Protein AF-A0A1L6I5X5-F1 (afdb_monomer)

Solvent-accessible surface area (backbone atoms only — not comparable to full-atom values): 6173 Å² total; per-residue (Å²): 97,55,31,37,35,34,44,61,63,16,30,31,28,42,51,87,72,46,77,73,39,69,82,27,40,14,15,28,82,88,13,42,28,25,73,92,31,28,65,43,80,64,27,5,15,56,47,55,34,42,26,39,54,45,75,62,36,78,37,98,87,47,37,66,53,25,22,48,46,45,70,38,94,91,36,64,47,71,91,56,76,92,33,33,41,24,44,71,49,99,81,76,62,66,26,46,18,24,42,30,39,60,70,68,56,44,48,52,53,61,71,44,87,70,41,44,33,38,36,82

Structure (mmCIF, N/CA/C/O backbone):
data_AF-A0A1L6I5X5-F1
#
_entry.id   AF-A0A1L6I5X5-F1
#
loop_
_atom_site.group_PDB
_atom_site.id
_atom_site.type_symbol
_atom_site.label_atom_id
_atom_site.label_alt_id
_atom_site.label_comp_id
_atom_site.label_asym_id
_atom_site.label_entity_id
_atom_site.label_seq_id
_atom_site.pdbx_PDB_ins_code
_atom_site.Cartn_x
_atom_site.Cartn_y
_atom_site.Cartn_z
_atom_site.occupancy
_atom_site.B_iso_or_equiv
_atom_site.auth_seq_id
_atom_site.auth_comp_id
_atom_site.auth_asym_id
_atom_site.auth_atom_id
_atom_site.pdbx_PDB_model_num
ATOM 1 N N . MET A 1 1 ? -13.718 4.509 9.070 1.00 86.44 1 MET A N 1
ATOM 2 C CA . MET A 1 1 ? -13.031 3.199 9.139 1.00 86.44 1 MET A CA 1
ATOM 3 C C . MET A 1 1 ? -11.664 3.383 8.507 1.00 86.44 1 MET A C 1
ATOM 5 O O . MET A 1 1 ? -11.585 4.248 7.650 1.00 86.44 1 MET A O 1
ATOM 9 N N . PRO A 1 2 ? -10.622 2.630 8.886 1.00 97.06 2 PRO A N 1
ATOM 10 C CA . PRO A 1 2 ? -9.321 2.750 8.233 1.00 97.06 2 PRO A CA 1
ATOM 11 C C . PRO A 1 2 ? -9.394 2.308 6.764 1.00 97.06 2 PRO A C 1
ATOM 13 O O . PRO A 1 2 ? -10.339 1.631 6.343 1.00 97.06 2 PRO A O 1
ATOM 16 N N . TRP A 1 3 ? -8.365 2.634 5.984 1.00 98.69 3 TRP A N 1
ATOM 17 C CA . TRP A 1 3 ? -8.137 1.975 4.698 1.00 98.69 3 TRP A CA 1
ATOM 18 C C . TRP A 1 3 ? -7.981 0.471 4.919 1.00 98.69 3 TRP A C 1
ATOM 20 O O . TRP A 1 3 ? -7.352 0.055 5.889 1.00 98.69 3 TRP A O 1
ATOM 30 N N . THR A 1 4 ? -8.522 -0.357 4.029 1.00 98.75 4 THR A N 1
ATOM 31 C CA . THR A 1 4 ? -8.389 -1.819 4.137 1.00 98.75 4 THR A CA 1
ATOM 32 C C . THR A 1 4 ? -7.806 -2.390 2.857 1.00 98.75 4 THR A C 1
ATOM 34 O O . THR A 1 4 ? -8.361 -2.171 1.782 1.00 98.75 4 THR A O 1
ATOM 37 N N . TYR A 1 5 ? -6.699 -3.118 2.970 1.00 98.81 5 TYR A N 1
ATOM 38 C CA . TYR A 1 5 ? -6.047 -3.809 1.865 1.00 98.81 5 TYR A CA 1
ATOM 39 C C . TYR A 1 5 ? -6.138 -5.323 2.064 1.00 98.81 5 TYR A C 1
ATOM 41 O O . TYR A 1 5 ? -5.595 -5.857 3.026 1.00 98.81 5 TYR A O 1
ATOM 49 N N . GLU A 1 6 ? -6.812 -6.008 1.143 1.00 98.62 6 GLU A N 1
ATOM 50 C CA . GLU A 1 6 ? -6.861 -7.471 1.092 1.00 98.62 6 GLU A CA 1
ATOM 51 C C . GLU A 1 6 ? -5.658 -7.963 0.287 1.00 98.62 6 GLU A C 1
ATOM 53 O O . GLU A 1 6 ? -5.649 -7.907 -0.947 1.00 98.62 6 GLU A O 1
ATOM 58 N N . GLN A 1 7 ? -4.624 -8.456 0.967 1.00 97.56 7 GLN A N 1
ATOM 59 C CA . GLN A 1 7 ? -3.360 -8.807 0.318 1.00 97.56 7 GLN A CA 1
ATOM 60 C C . GLN A 1 7 ? -3.509 -9.965 -0.672 1.00 97.56 7 GLN A C 1
ATOM 62 O O . GLN A 1 7 ? -2.728 -10.074 -1.612 1.00 97.56 7 GLN A O 1
ATOM 67 N N . ARG A 1 8 ? -4.509 -10.833 -0.478 1.00 98.31 8 ARG A N 1
ATOM 68 C CA . ARG A 1 8 ? -4.755 -11.992 -1.343 1.00 98.31 8 ARG A CA 1
ATOM 69 C C . ARG A 1 8 ? -5.324 -11.605 -2.706 1.00 98.31 8 ARG A C 1
ATOM 71 O O . ARG A 1 8 ? -5.100 -12.310 -3.685 1.00 98.31 8 ARG A O 1
ATOM 78 N N . THR A 1 9 ? -6.076 -10.511 -2.778 1.00 98.12 9 THR A N 1
ATOM 79 C CA . THR A 1 9 ? -6.722 -10.061 -4.020 1.00 98.12 9 THR A CA 1
ATOM 80 C C . THR A 1 9 ? -6.109 -8.782 -4.567 1.00 98.12 9 THR A C 1
ATOM 82 O O . THR A 1 9 ? -6.286 -8.488 -5.744 1.00 98.12 9 THR A O 1
ATOM 85 N N . GLY A 1 10 ? -5.391 -8.021 -3.738 1.00 98.12 10 GLY A N 1
ATOM 86 C CA . GLY A 1 10 ? -4.927 -6.686 -4.088 1.00 98.12 10 GLY A CA 1
ATOM 87 C C . GLY A 1 10 ? -6.020 -5.621 -4.036 1.00 98.12 10 GLY A C 1
ATOM 88 O O . GLY A 1 10 ? -5.836 -4.524 -4.568 1.00 98.12 10 GLY A O 1
ATOM 89 N N . THR A 1 11 ? -7.160 -5.939 -3.421 1.00 98.81 11 THR A N 1
ATOM 90 C CA . THR A 1 11 ? -8.287 -5.018 -3.293 1.00 98.81 11 THR A CA 1
ATOM 91 C C . THR A 1 11 ? -7.993 -3.976 -2.224 1.00 98.81 11 THR A C 1
ATOM 93 O O . THR A 1 11 ? -7.609 -4.326 -1.110 1.00 98.81 11 THR A O 1
ATOM 96 N N . LEU A 1 12 ? -8.214 -2.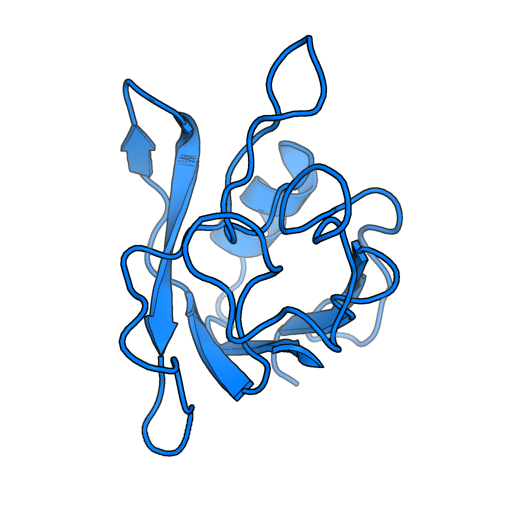702 -2.549 1.00 98.81 12 LEU A N 1
ATOM 97 C CA . LEU A 1 12 ? -8.192 -1.610 -1.582 1.00 98.81 12 LEU A CA 1
ATOM 98 C C . LEU A 1 12 ? -9.597 -1.034 -1.418 1.00 98.81 12 LEU A C 1
ATOM 100 O O . LEU A 1 12 ? -10.219 -0.598 -2.391 1.00 98.81 12 LEU A O 1
ATOM 104 N N . THR A 1 13 ? -10.047 -0.972 -0.171 1.00 98.75 13 THR A N 1
ATOM 105 C CA . THR A 1 13 ? -11.292 -0.330 0.244 1.00 98.75 13 THR A CA 1
ATOM 106 C C . THR A 1 13 ? -10.972 0.946 1.012 1.00 98.75 13 THR A C 1
ATOM 108 O O . THR A 1 13 ? -10.102 0.958 1.887 1.00 98.75 13 THR A O 1
ATOM 111 N N . ASN A 1 14 ? -11.658 2.031 0.666 1.00 98.38 14 ASN A N 1
ATOM 112 C CA . ASN A 1 14 ? -11.478 3.327 1.306 1.00 98.38 14 ASN A CA 1
ATOM 113 C C . ASN A 1 14 ? -12.218 3.410 2.665 1.00 98.38 14 ASN A C 1
ATOM 115 O O . ASN A 1 14 ? -13.059 2.560 2.970 1.00 98.38 14 ASN A O 1
ATOM 119 N N . PRO A 1 15 ? -11.965 4.461 3.466 1.00 98.25 15 PRO A N 1
ATOM 120 C CA . PRO A 1 15 ? -12.636 4.695 4.749 1.00 98.25 15 PRO A CA 1
ATOM 121 C C . PRO A 1 15 ? -14.170 4.759 4.726 1.00 98.25 15 PRO A C 1
ATOM 123 O O . PRO A 1 15 ? -14.805 4.579 5.770 1.00 98.25 15 PRO A O 1
ATOM 126 N N . GLU A 1 16 ? -14.758 5.018 3.556 1.00 97.38 16 GLU A N 1
ATOM 127 C CA . GLU A 1 16 ? -16.204 5.077 3.311 1.00 97.38 16 GLU A CA 1
ATOM 128 C C . GLU A 1 16 ? -16.797 3.706 2.933 1.00 97.38 16 GLU A C 1
ATOM 130 O O . GLU A 1 16 ? -17.999 3.597 2.702 1.00 97.38 16 GLU A O 1
ATOM 135 N N . GLY A 1 17 ? -15.972 2.657 2.844 1.00 97.25 17 GLY A N 1
ATOM 136 C CA . GLY A 1 17 ? -16.394 1.303 2.485 1.00 97.25 17 GLY A CA 1
ATOM 137 C C . GLY A 1 17 ? -16.480 1.034 0.979 1.00 97.25 17 GLY A C 1
ATOM 138 O O . GLY A 1 17 ? -17.011 0.001 0.575 1.00 97.25 17 GLY A O 1
ATOM 139 N N . ARG A 1 18 ? -15.965 1.928 0.126 1.00 98.12 18 ARG A N 1
ATOM 140 C CA . ARG A 1 18 ? -15.939 1.738 -1.332 1.00 98.12 18 ARG A CA 1
ATOM 141 C C . ARG A 1 18 ? -14.652 1.054 -1.772 1.00 98.12 18 ARG A C 1
ATOM 143 O O . ARG A 1 18 ? -13.563 1.472 -1.386 1.00 98.12 18 ARG A O 1
ATOM 150 N N . VAL A 1 19 ? -14.772 0.054 -2.641 1.00 98.50 19 VAL A N 1
ATOM 151 C CA . VAL A 1 19 ? -13.623 -0.527 -3.348 1.00 98.50 19 VAL A CA 1
ATOM 152 C C . VAL A 1 19 ? -13.096 0.498 -4.350 1.00 98.50 19 VAL A C 1
ATOM 154 O O . VAL A 1 19 ? -13.816 0.893 -5.265 1.00 98.50 19 VAL A O 1
ATOM 157 N N . VAL A 1 20 ? -11.848 0.931 -4.173 1.00 98.38 20 VAL A N 1
ATOM 158 C CA . VAL A 1 20 ? -11.185 1.922 -5.043 1.00 98.38 20 VAL A CA 1
ATOM 159 C C . VAL A 1 20 ? -10.054 1.327 -5.880 1.00 98.38 20 VAL A C 1
ATOM 161 O O . VAL A 1 20 ? -9.609 1.947 -6.839 1.00 98.38 20 VAL A O 1
ATOM 164 N N . ALA A 1 21 ? -9.600 0.119 -5.545 1.00 98.06 21 ALA A N 1
ATOM 165 C CA . ALA A 1 21 ? -8.677 -0.654 -6.365 1.00 98.06 21 ALA A CA 1
ATOM 166 C C . ALA A 1 21 ? -9.014 -2.141 -6.274 1.00 98.06 21 ALA A C 1
ATOM 168 O O . ALA A 1 21 ? -9.380 -2.635 -5.208 1.00 98.06 21 ALA A O 1
ATOM 169 N N . SER A 1 22 ? -8.848 -2.855 -7.382 1.00 97.31 22 SER A N 1
ATOM 170 C CA . SER A 1 22 ? -8.963 -4.321 -7.467 1.00 97.31 22 SER A CA 1
ATOM 171 C C . SER A 1 22 ? -7.816 -4.950 -8.264 1.00 97.31 22 SER A C 1
ATOM 173 O O . SER A 1 22 ? -7.851 -6.133 -8.577 1.00 97.31 22 SER A O 1
ATOM 175 N N . ASP A 1 23 ? -6.830 -4.135 -8.629 1.00 96.38 23 ASP A N 1
ATOM 176 C CA . ASP A 1 23 ? -5.688 -4.431 -9.493 1.00 96.38 23 ASP A CA 1
ATOM 177 C C . ASP A 1 23 ? -4.343 -4.242 -8.767 1.00 96.38 23 ASP A C 1
ATOM 179 O O . ASP A 1 23 ? -3.279 -4.413 -9.364 1.00 96.38 23 ASP A O 1
ATOM 183 N N . GLY A 1 24 ? -4.373 -3.894 -7.476 1.00 98.12 24 GLY A N 1
ATOM 184 C CA . GLY A 1 24 ? -3.174 -3.783 -6.659 1.00 98.12 24 GLY A CA 1
ATOM 185 C C . GLY A 1 24 ? -2.494 -5.133 -6.438 1.00 98.12 24 GLY A C 1
ATOM 186 O O . GLY A 1 24 ? -3.040 -6.199 -6.722 1.00 98.12 24 GLY A O 1
ATOM 187 N N . TYR A 1 25 ? -1.280 -5.113 -5.894 1.00 98.69 25 TYR A N 1
ATOM 188 C CA . TYR A 1 25 ? -0.617 -6.348 -5.466 1.00 98.69 25 TYR A CA 1
ATOM 189 C C . TYR A 1 25 ? 0.513 -6.101 -4.465 1.00 98.69 25 TYR A C 1
ATOM 191 O O . TYR A 1 25 ? 1.010 -4.982 -4.327 1.00 98.69 25 TYR A O 1
ATOM 199 N N . SER A 1 26 ? 0.940 -7.161 -3.784 1.00 98.62 26 SER A N 1
ATOM 200 C CA . SER A 1 26 ? 2.090 -7.155 -2.888 1.00 98.62 26 SER A CA 1
ATOM 201 C C . SER A 1 26 ? 2.865 -8.468 -2.971 1.00 98.62 26 SER A C 1
ATOM 203 O O . SER A 1 26 ? 2.271 -9.528 -3.131 1.00 98.62 26 SER A O 1
ATOM 205 N N . GLY A 1 27 ? 4.193 -8.405 -2.871 1.00 98.00 27 GLY A N 1
ATOM 206 C CA . GLY A 1 27 ? 5.081 -9.552 -3.078 1.00 98.00 27 GLY A CA 1
ATOM 207 C C . GLY A 1 27 ? 5.402 -9.810 -4.555 1.00 98.00 27 GLY A C 1
ATOM 208 O O . GLY A 1 27 ? 4.903 -9.126 -5.454 1.00 98.00 27 GLY A O 1
ATOM 209 N N . ALA A 1 28 ? 6.245 -10.809 -4.803 1.00 96.19 28 ALA A N 1
ATOM 210 C CA . ALA A 1 28 ? 6.726 -11.185 -6.132 1.00 96.19 28 ALA A CA 1
ATOM 211 C C . ALA A 1 28 ? 6.731 -12.703 -6.331 1.00 96.19 28 ALA A C 1
ATOM 213 O O . ALA A 1 28 ? 6.789 -13.477 -5.375 1.00 96.19 28 ALA A O 1
ATOM 214 N N . GLY A 1 29 ? 6.699 -13.131 -7.598 1.00 95.69 29 GLY A N 1
ATOM 215 C CA . GLY A 1 29 ? 6.724 -14.547 -7.965 1.00 95.69 29 GLY A CA 1
ATOM 216 C C . GLY A 1 29 ? 5.647 -15.341 -7.222 1.00 95.69 29 GLY A C 1
ATOM 217 O O . GLY A 1 29 ? 4.482 -14.953 -7.220 1.00 95.69 29 GLY A O 1
ATOM 218 N N . GLN A 1 30 ? 6.054 -16.415 -6.543 1.00 96.75 30 GLN A N 1
ATOM 219 C CA . GLN A 1 30 ? 5.163 -17.264 -5.739 1.00 96.75 30 GLN A CA 1
ATOM 220 C C . GLN A 1 30 ? 4.571 -16.557 -4.506 1.00 96.75 30 GLN A C 1
ATOM 222 O O . GLN A 1 30 ? 3.530 -16.976 -3.998 1.00 96.75 30 GLN A O 1
ATOM 227 N N . GLY A 1 31 ? 5.219 -15.488 -4.033 1.00 97.50 31 GLY A N 1
ATOM 228 C CA . GLY A 1 31 ? 4.756 -14.675 -2.912 1.00 97.50 31 GLY A CA 1
ATOM 229 C C . GLY A 1 31 ? 3.780 -13.572 -3.313 1.00 97.50 31 GLY A C 1
ATOM 230 O O . GLY A 1 31 ? 3.186 -12.951 -2.437 1.00 97.50 31 GLY A O 1
ATOM 231 N N . ARG A 1 32 ? 3.576 -13.310 -4.610 1.00 98.06 32 ARG A N 1
ATOM 232 C CA . ARG A 1 32 ? 2.640 -12.270 -5.048 1.00 98.06 32 ARG A CA 1
ATOM 233 C C . ARG A 1 32 ? 1.227 -12.612 -4.583 1.00 98.06 32 ARG A C 1
ATOM 235 O O . ARG A 1 32 ? 0.674 -13.633 -4.979 1.00 98.06 32 ARG A O 1
ATOM 242 N N . ASN A 1 33 ? 0.659 -11.735 -3.763 1.00 98.31 33 ASN A N 1
ATOM 243 C CA . ASN A 1 33 ? -0.668 -11.863 -3.172 1.00 98.31 33 ASN A CA 1
ATOM 244 C C . ASN A 1 33 ? -0.890 -13.205 -2.451 1.00 98.31 33 ASN A C 1
ATOM 246 O O . ASN A 1 33 ? -2.000 -13.736 -2.430 1.00 98.31 33 ASN A O 1
ATOM 250 N N . ASN A 1 34 ? 0.168 -13.776 -1.868 1.00 98.44 34 ASN A N 1
ATOM 251 C CA . ASN A 1 34 ? 0.108 -15.059 -1.177 1.00 98.44 34 ASN A CA 1
ATOM 252 C C . ASN A 1 34 ? 0.287 -14.874 0.342 1.00 98.44 34 ASN A C 1
ATOM 254 O O . ASN A 1 34 ? 1.426 -14.844 0.820 1.00 98.44 34 ASN A O 1
ATOM 258 N N . PRO A 1 35 ? -0.813 -14.797 1.120 1.00 98.12 35 PRO A N 1
ATOM 259 C CA . PRO A 1 35 ? -0.767 -14.651 2.574 1.00 98.12 35 PRO A CA 1
ATOM 260 C C . PRO A 1 35 ? 0.088 -15.683 3.306 1.00 98.12 35 PRO A C 1
ATOM 262 O O . PRO A 1 35 ? 0.676 -15.374 4.340 1.00 98.12 35 PRO A O 1
ATOM 265 N N . ALA A 1 36 ? 0.173 -16.911 2.786 1.00 98.44 36 ALA A N 1
ATOM 266 C CA . ALA A 1 36 ? 0.947 -17.974 3.423 1.00 98.44 36 ALA A CA 1
ATOM 267 C C . ALA A 1 36 ? 2.456 -17.677 3.418 1.00 98.44 36 ALA A C 1
ATOM 269 O O . ALA A 1 36 ? 3.187 -18.214 4.245 1.00 98.44 36 ALA A O 1
ATOM 270 N N . MET A 1 37 ? 2.911 -16.800 2.519 1.00 98.44 37 MET A N 1
ATOM 271 C CA . MET A 1 37 ? 4.310 -16.410 2.375 1.00 98.44 37 MET A CA 1
ATOM 272 C C . MET A 1 37 ? 4.622 -15.050 3.005 1.00 98.44 37 MET A C 1
ATOM 274 O O . MET A 1 37 ? 5.728 -14.558 2.836 1.00 98.44 37 MET A O 1
ATOM 278 N N . GLU A 1 38 ? 3.708 -14.424 3.756 1.00 98.38 38 GLU A N 1
ATOM 279 C CA . GLU A 1 38 ? 3.914 -13.083 4.346 1.00 98.38 38 GLU A CA 1
ATOM 280 C C . GLU A 1 38 ? 5.139 -12.983 5.281 1.00 98.38 38 GLU A C 1
ATOM 282 O O . GLU A 1 38 ? 5.614 -11.893 5.604 1.00 98.38 38 GLU A O 1
ATOM 287 N N . ARG A 1 39 ? 5.680 -14.123 5.717 1.00 98.19 39 ARG A N 1
ATOM 288 C CA . ARG A 1 39 ? 6.889 -14.207 6.545 1.00 98.19 39 ARG A CA 1
ATOM 289 C C . ARG A 1 39 ? 8.174 -14.211 5.718 1.00 98.19 39 ARG A C 1
ATOM 291 O O . ARG A 1 39 ? 9.223 -13.876 6.254 1.00 98.19 39 ARG A O 1
ATOM 298 N N . GLU A 1 40 ? 8.086 -14.543 4.431 1.00 98.06 40 GLU A N 1
ATOM 299 C CA . GLU A 1 40 ? 9.229 -14.732 3.540 1.00 98.06 40 GLU A CA 1
ATOM 300 C C . GLU A 1 40 ? 9.824 -13.381 3.111 1.00 98.06 40 GLU A C 1
ATOM 302 O O . GLU A 1 40 ? 9.175 -12.613 2.381 1.00 98.06 40 GLU A O 1
ATOM 307 N N . PRO A 1 41 ? 11.058 -13.052 3.536 1.00 96.38 41 PRO A N 1
ATOM 308 C CA . PRO A 1 41 ? 11.691 -11.784 3.207 1.00 96.38 41 PRO A CA 1
ATOM 309 C C . PRO A 1 41 ? 11.852 -11.611 1.698 1.00 96.38 41 PRO A C 1
ATOM 311 O O . PRO A 1 41 ? 12.259 -12.526 0.990 1.00 96.38 41 PRO A O 1
ATOM 314 N N . ASN A 1 42 ? 11.563 -10.407 1.207 1.00 93.06 42 ASN A N 1
ATOM 315 C CA . ASN A 1 42 ? 11.680 -10.008 -0.199 1.00 93.06 42 ASN A CA 1
ATOM 316 C C . ASN A 1 42 ? 10.821 -10.788 -1.217 1.00 93.06 42 ASN A C 1
ATOM 318 O O . ASN A 1 42 ? 10.870 -10.473 -2.402 1.00 93.06 42 ASN A O 1
ATOM 322 N N . VAL A 1 43 ? 10.021 -11.764 -0.782 1.00 96.56 43 VAL A N 1
ATOM 323 C CA . VAL A 1 43 ? 9.182 -12.596 -1.661 1.00 96.56 43 VAL A CA 1
ATOM 324 C C . VAL A 1 43 ? 7.707 -12.388 -1.345 1.00 96.56 43 VAL A C 1
ATOM 326 O O . VAL A 1 43 ? 6.920 -12.070 -2.238 1.00 96.56 43 VAL A O 1
ATOM 329 N N . GLY A 1 44 ? 7.339 -12.547 -0.074 1.00 97.69 44 GLY A N 1
ATOM 330 C CA . GLY A 1 44 ? 5.957 -12.486 0.378 1.00 97.69 44 GLY A CA 1
ATOM 331 C C . GLY A 1 44 ? 5.338 -11.092 0.320 1.00 97.69 44 GLY A C 1
ATOM 332 O O . GLY A 1 44 ? 6.067 -10.089 0.295 1.00 97.69 44 GLY A O 1
ATOM 333 N N . PRO A 1 45 ? 3.998 -11.011 0.384 1.00 98.62 45 PRO A N 1
ATOM 334 C CA . PRO A 1 45 ? 3.296 -9.740 0.499 1.00 98.62 45 PRO A CA 1
ATOM 335 C C . PRO A 1 45 ? 3.636 -9.053 1.828 1.00 98.62 45 PRO A C 1
ATOM 337 O O . PRO A 1 45 ? 4.291 -9.640 2.697 1.00 98.62 45 PRO A O 1
ATOM 340 N N . ILE A 1 46 ? 3.230 -7.795 1.982 1.00 98.69 46 ILE A N 1
ATOM 341 C CA . ILE A 1 46 ? 3.270 -7.106 3.276 1.00 98.69 46 ILE A CA 1
ATOM 342 C C . ILE A 1 46 ? 2.581 -7.971 4.352 1.00 98.69 46 ILE A C 1
ATOM 344 O O . ILE A 1 46 ? 1.519 -8.508 4.078 1.00 98.69 46 ILE A O 1
ATOM 348 N N . PRO A 1 47 ? 3.144 -8.136 5.559 1.00 98.62 47 PRO A N 1
ATOM 349 C CA . PRO A 1 47 ? 2.471 -8.862 6.631 1.00 98.62 47 PRO A CA 1
ATOM 350 C C . PRO A 1 47 ? 1.090 -8.292 6.967 1.00 98.62 47 PRO A C 1
ATOM 352 O O . PRO A 1 47 ? 0.869 -7.083 6.909 1.00 98.62 47 PRO A O 1
ATOM 355 N N . ARG A 1 48 ? 0.160 -9.162 7.360 1.00 98.75 48 ARG A N 1
ATOM 356 C CA . ARG A 1 48 ? -1.135 -8.726 7.897 1.00 98.75 48 ARG A CA 1
ATOM 357 C C . ARG A 1 48 ? -0.967 -7.990 9.219 1.00 98.75 48 ARG A C 1
ATOM 359 O O . ARG A 1 48 ? -0.100 -8.316 10.031 1.00 98.75 48 ARG A O 1
ATOM 366 N N . GLY A 1 49 ? -1.844 -7.022 9.447 1.00 98.44 49 GLY A N 1
ATOM 367 C CA . GLY A 1 49 ? -1.846 -6.181 10.639 1.00 98.44 49 GLY A CA 1
ATOM 368 C C . GLY A 1 49 ? -2.229 -4.741 10.329 1.00 98.44 49 GLY A C 1
ATOM 369 O O . GLY A 1 49 ? -2.661 -4.418 9.223 1.00 98.44 49 GLY A O 1
ATOM 370 N N . SER A 1 50 ? -2.081 -3.868 11.319 1.00 98.56 50 SER A N 1
ATOM 371 C CA . SER A 1 50 ? -2.347 -2.439 11.175 1.00 98.56 50 SER A CA 1
ATOM 372 C C . SER A 1 50 ? -1.061 -1.641 10.968 1.00 98.56 50 SER A C 1
ATOM 374 O O . SER A 1 50 ? -0.006 -1.915 11.556 1.00 98.56 50 SER A O 1
ATOM 376 N N . TYR A 1 51 ? -1.155 -0.641 10.103 1.00 98.81 51 TYR A N 1
ATOM 377 C CA . TYR A 1 51 ? -0.056 0.212 9.689 1.00 98.81 51 TYR A CA 1
ATOM 378 C C . TYR A 1 51 ? -0.497 1.669 9.660 1.00 98.81 51 TYR A C 1
ATOM 380 O O . TYR A 1 51 ? -1.605 2.002 9.249 1.00 98.81 51 TYR A O 1
ATOM 388 N N . GLN A 1 52 ? 0.425 2.550 10.013 1.00 98.69 52 GLN A N 1
ATOM 389 C CA . GLN A 1 52 ? 0.309 3.975 9.782 1.00 98.69 52 GLN A CA 1
ATOM 390 C C . GLN A 1 52 ? 0.876 4.330 8.403 1.00 98.69 52 GLN A C 1
ATOM 392 O O . GLN A 1 52 ? 2.058 4.098 8.128 1.00 98.69 52 GLN A O 1
ATOM 397 N N . ILE A 1 53 ? 0.058 4.968 7.570 1.00 98.75 53 ILE A N 1
ATOM 398 C CA . ILE A 1 53 ? 0.454 5.561 6.293 1.00 98.75 53 ILE A CA 1
ATOM 399 C C . ILE A 1 53 ? 1.126 6.911 6.565 1.00 98.75 53 ILE A C 1
ATOM 401 O O . ILE A 1 53 ? 0.529 7.822 7.149 1.00 98.75 53 ILE A O 1
ATOM 405 N N . ARG A 1 54 ? 2.390 7.053 6.155 1.00 98.31 54 ARG A N 1
ATOM 406 C CA . ARG A 1 54 ? 3.134 8.320 6.224 1.00 98.31 54 ARG A CA 1
ATOM 407 C C . ARG A 1 54 ? 2.868 9.183 4.990 1.00 98.31 54 ARG A C 1
ATOM 409 O O . ARG A 1 54 ? 2.352 8.711 3.982 1.00 98.31 54 ARG A O 1
ATOM 416 N N . GLY A 1 55 ? 3.212 10.468 5.087 1.00 95.69 55 GLY A N 1
ATOM 417 C CA . GLY A 1 55 ? 2.993 11.432 4.008 1.00 95.69 55 GLY A CA 1
ATOM 418 C C . GLY A 1 55 ? 3.672 11.021 2.700 1.00 95.69 55 GLY A C 1
ATOM 419 O O . GLY A 1 55 ? 4.744 10.412 2.702 1.00 95.69 55 GLY A O 1
ATOM 420 N N . ALA A 1 56 ? 3.045 11.361 1.576 1.00 98.12 56 ALA A N 1
ATOM 421 C CA . ALA A 1 56 ? 3.596 11.068 0.266 1.00 98.12 56 ALA A CA 1
ATOM 422 C C . ALA A 1 56 ? 4.906 11.820 0.009 1.00 98.12 56 ALA A C 1
ATOM 424 O O . ALA A 1 56 ? 5.023 13.018 0.266 1.00 98.12 56 ALA A O 1
ATOM 425 N N . ARG A 1 57 ? 5.868 11.123 -0.596 1.00 98.06 57 ARG A N 1
ATOM 426 C CA . ARG A 1 57 ? 7.138 11.690 -1.054 1.00 98.06 57 ARG A CA 1
ATOM 427 C C . ARG A 1 57 ? 7.482 11.252 -2.470 1.00 98.06 57 ARG A C 1
ATOM 429 O O . ARG A 1 57 ? 6.968 10.257 -2.990 1.00 98.06 57 ARG A O 1
ATOM 436 N N . HIS A 1 58 ? 8.384 12.001 -3.094 1.00 97.38 58 HIS A N 1
ATOM 437 C CA . HIS A 1 58 ? 9.092 11.531 -4.276 1.00 97.38 58 HIS A CA 1
ATOM 438 C C . HIS A 1 58 ? 10.231 10.592 -3.859 1.00 97.38 58 HIS A C 1
ATOM 440 O O . HIS A 1 58 ? 10.952 10.855 -2.897 1.00 97.38 58 HIS A O 1
ATOM 446 N N . SER A 1 59 ? 10.399 9.496 -4.591 1.00 95.75 59 SER A N 1
ATOM 447 C CA . SER A 1 59 ? 11.478 8.532 -4.403 1.00 95.75 59 SER A CA 1
ATOM 448 C C . SER A 1 59 ? 12.131 8.265 -5.748 1.00 95.75 5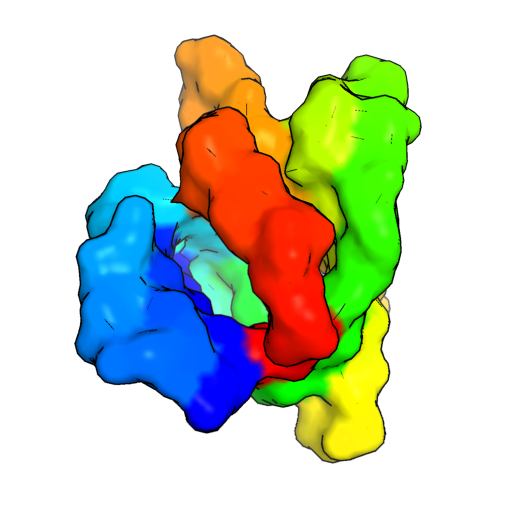9 SER A C 1
ATOM 450 O O . SER A 1 59 ? 11.440 7.958 -6.714 1.00 95.75 59 SER A O 1
ATOM 452 N N . VAL A 1 60 ? 13.461 8.328 -5.808 1.00 94.06 60 VAL A N 1
ATOM 453 C CA . VAL A 1 60 ? 14.213 8.005 -7.035 1.00 94.06 60 VAL A CA 1
ATOM 454 C C . VAL A 1 60 ? 13.964 6.554 -7.471 1.00 94.06 60 VAL A C 1
ATOM 456 O O . VAL A 1 60 ? 13.939 6.265 -8.660 1.00 94.06 60 VAL A O 1
ATOM 459 N N . ARG A 1 61 ? 13.727 5.644 -6.516 1.00 91.94 61 ARG A N 1
ATOM 460 C CA . ARG A 1 61 ? 13.533 4.210 -6.784 1.00 91.94 61 ARG A CA 1
ATOM 461 C C . ARG A 1 61 ? 12.087 3.834 -7.102 1.00 91.94 61 ARG A C 1
ATOM 463 O O . ARG A 1 61 ? 11.852 2.960 -7.923 1.00 91.94 61 ARG A O 1
ATOM 470 N N . THR A 1 62 ? 11.127 4.436 -6.404 1.00 95.12 62 THR A N 1
ATOM 471 C CA . THR A 1 62 ? 9.710 4.012 -6.425 1.00 95.12 62 THR A CA 1
ATOM 472 C C . THR A 1 62 ? 8.776 5.073 -7.010 1.00 95.12 62 THR A C 1
ATOM 474 O O . THR A 1 62 ? 7.556 4.902 -7.035 1.00 95.12 62 THR A O 1
ATOM 477 N N . GLY A 1 63 ? 9.353 6.172 -7.500 1.00 95.31 63 GLY A N 1
ATOM 478 C CA . GLY A 1 63 ? 8.648 7.244 -8.177 1.00 95.31 63 GLY A CA 1
ATOM 479 C C . GLY A 1 63 ? 7.872 8.171 -7.236 1.00 95.31 63 GLY A C 1
ATOM 480 O O . GLY A 1 63 ? 8.023 8.137 -6.005 1.00 95.31 63 GLY A O 1
ATOM 481 N N . PRO A 1 64 ? 7.030 9.042 -7.810 1.00 97.62 64 PRO A N 1
ATOM 482 C CA . PRO A 1 64 ? 6.272 10.033 -7.059 1.00 97.62 64 PRO A CA 1
ATOM 483 C C . PRO A 1 64 ? 5.135 9.380 -6.256 1.00 97.62 64 PRO A C 1
ATOM 485 O O . PRO A 1 64 ? 4.607 8.346 -6.661 1.00 97.62 64 PRO A O 1
ATOM 488 N N . VAL A 1 65 ? 4.686 10.034 -5.175 1.00 98.25 65 VAL A N 1
ATOM 489 C CA . VAL A 1 65 ? 3.631 9.564 -4.236 1.00 98.25 65 VAL A CA 1
ATOM 490 C C . VAL A 1 65 ? 3.910 8.145 -3.737 1.00 98.25 65 VAL A C 1
ATOM 492 O O . VAL A 1 65 ? 3.079 7.241 -3.789 1.00 98.25 65 VA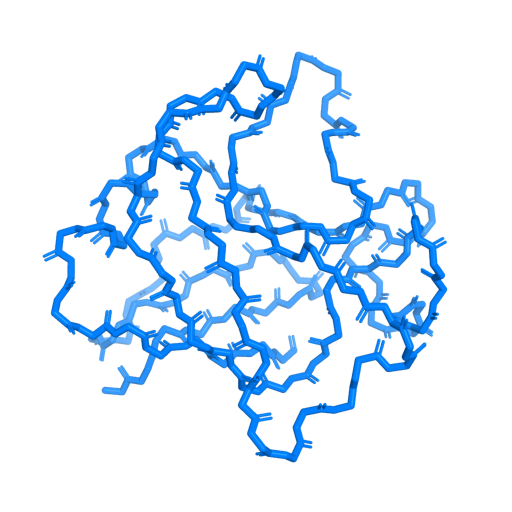L A O 1
ATOM 495 N N . SER A 1 66 ? 5.147 7.944 -3.298 1.00 98.56 66 SER A N 1
ATOM 496 C CA . SER A 1 66 ? 5.505 6.805 -2.460 1.00 98.56 66 SER A CA 1
ATOM 497 C C . SER A 1 66 ? 5.202 7.171 -1.008 1.00 98.56 66 SER A C 1
ATOM 499 O O . SER A 1 66 ? 5.533 8.280 -0.592 1.00 98.56 66 SER A O 1
ATOM 501 N N . MET A 1 67 ? 4.579 6.276 -0.250 1.00 98.75 67 MET A N 1
ATOM 502 C CA . MET A 1 67 ? 4.213 6.500 1.154 1.00 98.75 67 MET A CA 1
ATOM 503 C C . MET A 1 67 ? 4.795 5.379 2.006 1.00 98.75 67 MET A C 1
ATOM 505 O O . MET A 1 67 ? 4.571 4.210 1.703 1.00 98.75 67 MET A O 1
ATOM 509 N N . ASP A 1 68 ? 5.550 5.723 3.047 1.00 98.56 68 ASP A N 1
ATOM 510 C CA . ASP A 1 68 ? 6.104 4.734 3.972 1.00 98.56 68 ASP A CA 1
ATOM 511 C C . ASP A 1 68 ? 5.000 4.169 4.887 1.00 98.56 68 ASP A C 1
ATOM 513 O O . ASP A 1 68 ? 4.104 4.899 5.317 1.00 98.56 68 ASP A O 1
ATOM 517 N N . LEU A 1 69 ? 5.068 2.871 5.194 1.00 98.75 69 LEU A N 1
ATOM 518 C CA . LEU A 1 69 ? 4.151 2.182 6.104 1.00 98.75 69 LEU A CA 1
ATOM 519 C C . LEU A 1 69 ? 4.885 1.823 7.396 1.00 98.75 69 LEU A C 1
ATOM 521 O O . LEU A 1 69 ? 5.816 1.017 7.400 1.00 98.75 69 LEU A O 1
ATOM 525 N N . SER A 1 70 ? 4.468 2.426 8.508 1.00 98.50 70 SER A N 1
ATOM 526 C CA . SER A 1 70 ? 4.981 2.075 9.836 1.00 98.50 70 SER A CA 1
ATOM 527 C C . SER A 1 70 ? 4.040 1.066 10.495 1.00 98.50 70 SER A C 1
ATOM 529 O O . SER A 1 70 ? 2.863 1.385 10.620 1.00 98.50 70 SER A O 1
ATOM 531 N N . PRO A 1 71 ? 4.501 -0.120 10.923 1.00 98.50 71 PRO A N 1
ATOM 532 C CA . PRO A 1 71 ? 3.643 -1.055 11.645 1.00 98.50 71 PRO A CA 1
ATOM 533 C C . PRO A 1 71 ? 3.200 -0.436 12.974 1.00 98.50 71 PRO A C 1
ATOM 535 O O . PRO A 1 71 ? 4.012 0.153 13.692 1.00 98.50 71 PRO A O 1
ATOM 538 N N . ASN A 1 72 ? 1.920 -0.575 13.298 1.00 98.44 72 ASN A N 1
ATOM 539 C CA . ASN A 1 72 ? 1.405 -0.219 14.614 1.00 98.44 72 ASN A CA 1
ATOM 540 C C . ASN A 1 72 ? 1.773 -1.303 15.640 1.00 98.44 72 ASN A C 1
ATOM 542 O O . ASN A 1 72 ? 2.155 -2.426 15.294 1.00 98.44 72 ASN A O 1
ATOM 546 N N . VAL A 1 73 ? 1.661 -0.966 16.928 1.00 97.12 73 VAL A N 1
ATOM 547 C CA . VAL A 1 73 ? 1.856 -1.935 18.017 1.00 97.12 73 VAL A CA 1
ATOM 548 C C . VAL A 1 73 ? 0.893 -3.113 17.827 1.00 97.12 73 VAL A C 1
ATOM 550 O O . VAL A 1 73 ? -0.297 -2.912 17.609 1.00 97.12 73 VAL A O 1
ATOM 553 N N . GLY A 1 74 ? 1.420 -4.338 17.906 1.00 96.62 74 GLY A N 1
ATOM 554 C CA . GLY A 1 74 ? 0.665 -5.576 17.676 1.00 96.62 74 GLY A CA 1
ATOM 555 C C . GLY A 1 74 ? 0.816 -6.165 16.268 1.00 96.62 74 GLY A C 1
ATOM 556 O O . GLY A 1 74 ? 0.525 -7.344 16.078 1.00 96.62 74 GLY A O 1
ATOM 557 N N . THR A 1 75 ? 1.343 -5.409 15.301 1.00 98.19 75 THR A N 1
ATOM 558 C CA . THR A 1 75 ? 1.626 -5.920 13.952 1.00 98.19 75 THR A CA 1
ATOM 559 C C . THR A 1 75 ? 2.943 -6.697 13.925 1.00 98.19 75 THR A C 1
ATOM 561 O O . THR A 1 75 ? 4.024 -6.128 14.083 1.00 98.19 75 THR A O 1
ATOM 564 N N . SER A 1 76 ? 2.869 -8.013 13.695 1.00 97.88 76 SER A N 1
ATOM 565 C CA . SER A 1 76 ? 4.053 -8.863 13.523 1.00 97.88 76 SER A CA 1
ATOM 566 C C . SER A 1 76 ? 4.621 -8.703 12.118 1.00 97.88 76 SER A C 1
ATOM 568 O O . SER A 1 76 ? 4.052 -9.200 11.150 1.00 97.88 76 SER A O 1
ATOM 570 N N . THR A 1 77 ? 5.786 -8.068 11.995 1.00 97.62 77 THR A N 1
ATOM 571 C CA . THR A 1 77 ? 6.454 -7.932 10.693 1.00 97.62 77 THR A CA 1
ATOM 572 C C . THR A 1 77 ? 7.381 -9.094 10.348 1.00 97.62 77 THR A C 1
ATOM 574 O O . THR A 1 77 ? 7.989 -9.088 9.281 1.00 97.62 77 THR A O 1
ATOM 577 N N . PHE A 1 78 ? 7.532 -10.078 11.242 1.00 97.69 78 PHE A N 1
ATOM 578 C CA . PHE A 1 78 ? 8.459 -11.206 11.068 1.00 97.69 78 PHE A CA 1
ATOM 579 C C . PHE A 1 78 ? 9.913 -10.759 10.814 1.00 97.69 78 PHE A C 1
ATOM 581 O O . PHE A 1 78 ? 10.637 -11.364 10.031 1.00 97.69 78 PHE A O 1
ATOM 588 N N . GLY A 1 79 ? 10.332 -9.651 11.438 1.00 97.00 79 GLY A N 1
ATOM 589 C CA . GLY A 1 79 ? 11.664 -9.064 11.245 1.00 97.00 79 GLY A CA 1
ATOM 590 C C . GLY A 1 79 ? 11.834 -8.278 9.937 1.00 97.00 79 GLY A C 1
ATOM 591 O O . GLY A 1 79 ? 12.909 -7.738 9.686 1.00 97.00 79 GLY A O 1
ATOM 592 N N . ARG A 1 80 ? 10.785 -8.171 9.112 1.00 97.69 80 ARG A N 1
ATOM 593 C CA . ARG A 1 80 ? 10.776 -7.384 7.871 1.00 97.69 80 ARG A CA 1
ATOM 594 C C . ARG A 1 80 ? 10.442 -5.916 8.158 1.00 97.69 80 ARG A C 1
ATOM 596 O O . ARG A 1 80 ? 9.829 -5.582 9.175 1.00 97.69 80 ARG A O 1
ATOM 603 N N . SER A 1 81 ? 10.851 -5.024 7.262 1.00 96.88 81 SER A N 1
ATOM 604 C CA . SER A 1 81 ? 10.676 -3.574 7.407 1.00 96.88 81 SER A CA 1
ATOM 605 C C . SER A 1 81 ? 10.685 -2.869 6.042 1.00 96.88 81 SER A C 1
ATOM 607 O O . SER A 1 81 ? 10.673 -3.525 5.002 1.00 96.88 81 SER A O 1
ATOM 609 N N . ALA A 1 82 ? 10.693 -1.530 6.051 1.00 95.81 82 ALA A N 1
ATOM 610 C CA . ALA A 1 82 ? 10.752 -0.679 4.856 1.00 95.81 82 ALA A CA 1
ATOM 611 C C . ALA A 1 82 ? 9.593 -0.892 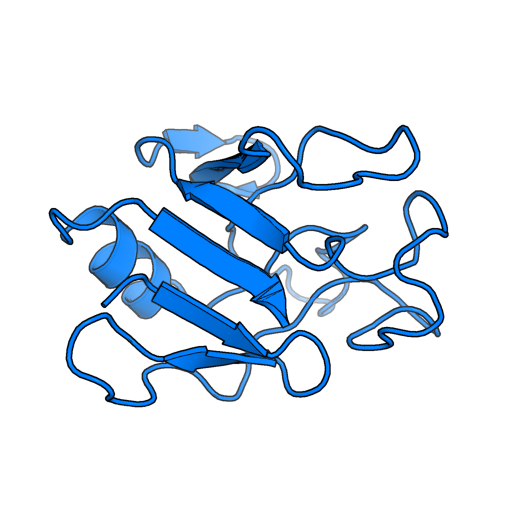3.859 1.00 95.81 82 ALA A C 1
ATOM 613 O O . ALA A 1 82 ? 9.768 -0.772 2.645 1.00 95.81 82 ALA A O 1
ATOM 614 N N . PHE A 1 83 ? 8.402 -1.190 4.384 1.00 98.25 83 PHE A N 1
ATOM 615 C CA . PHE A 1 83 ? 7.180 -1.319 3.600 1.00 98.25 83 PHE A CA 1
ATOM 616 C C . PHE A 1 83 ? 6.699 0.035 3.082 1.00 98.25 83 PHE A C 1
ATOM 618 O O . PHE A 1 83 ? 6.765 1.045 3.784 1.00 98.25 83 PHE A O 1
ATOM 625 N N . LEU A 1 84 ? 6.178 0.039 1.858 1.00 98.56 84 LEU A N 1
ATOM 626 C CA . LEU A 1 84 ? 5.694 1.227 1.167 1.00 98.56 84 LEU A CA 1
ATOM 627 C C . LEU A 1 84 ? 4.354 0.945 0.485 1.00 98.56 84 LEU A C 1
ATOM 629 O O . LEU A 1 84 ? 4.076 -0.193 0.107 1.00 98.56 84 LEU A O 1
ATOM 633 N N . ILE A 1 85 ? 3.603 2.009 0.212 1.00 98.81 85 ILE A N 1
ATOM 634 C CA . ILE A 1 85 ? 2.653 2.077 -0.900 1.00 98.81 85 ILE A CA 1
ATOM 635 C C . ILE A 1 85 ? 3.336 2.835 -2.045 1.00 98.81 85 ILE A C 1
ATOM 637 O O . ILE A 1 85 ? 3.730 3.990 -1.860 1.00 98.81 85 ILE A O 1
ATOM 641 N N . HIS A 1 86 ? 3.487 2.229 -3.225 1.00 98.69 86 HIS A N 1
ATOM 642 C CA . HIS A 1 86 ? 4.090 2.902 -4.384 1.00 98.69 86 HIS A CA 1
ATOM 643 C C . HIS A 1 86 ? 3.569 2.403 -5.738 1.00 98.69 86 HIS A C 1
ATOM 645 O O . HIS A 1 86 ? 2.668 1.574 -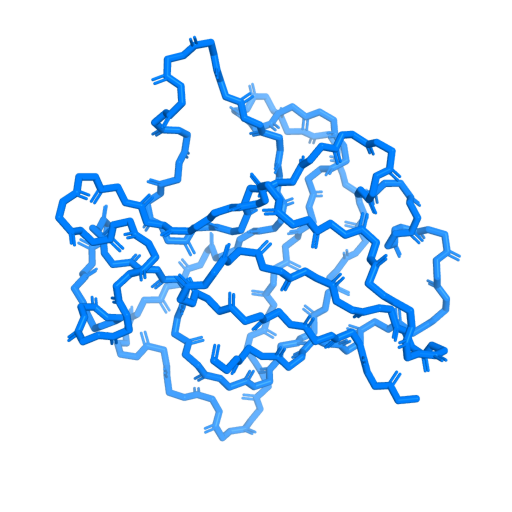5.810 1.00 98.69 86 HIS A O 1
ATOM 651 N N . GLY A 1 87 ? 4.082 2.996 -6.820 1.00 97.94 87 GLY A N 1
ATOM 652 C CA . GLY A 1 87 ? 3.690 2.664 -8.187 1.00 97.94 87 GLY A CA 1
ATOM 653 C C . GLY A 1 87 ? 4.410 1.434 -8.722 1.00 97.94 87 GLY A C 1
ATOM 654 O O . GLY A 1 87 ? 5.476 1.066 -8.228 1.00 97.94 87 GLY A O 1
ATOM 655 N N . ASP A 1 88 ? 3.822 0.833 -9.747 1.00 97.50 88 ASP A N 1
ATOM 656 C CA . ASP A 1 88 ? 4.396 -0.315 -10.439 1.00 97.50 88 ASP A CA 1
ATOM 657 C C . ASP A 1 88 ? 5.560 0.082 -11.370 1.00 97.50 88 ASP A C 1
ATOM 659 O O . ASP A 1 88 ? 5.781 1.261 -11.660 1.00 97.50 88 ASP A O 1
ATOM 663 N N . ASN A 1 89 ? 6.295 -0.918 -11.851 1.00 94.06 89 ASN A N 1
ATOM 664 C CA . ASN A 1 89 ? 7.239 -0.838 -12.954 1.00 94.06 89 ASN A CA 1
ATOM 665 C C . ASN A 1 89 ? 6.639 -1.483 -14.219 1.00 94.06 89 ASN A C 1
ATOM 667 O O . ASN A 1 89 ? 5.584 -2.110 -14.184 1.00 94.06 89 ASN A O 1
ATOM 671 N N . SER A 1 90 ? 7.315 -1.339 -15.361 1.00 93.31 90 SER A N 1
ATOM 672 C CA . SER A 1 90 ? 6.830 -1.863 -16.648 1.00 93.31 90 SER A CA 1
ATOM 673 C C . SER A 1 90 ? 6.790 -3.394 -16.737 1.00 93.31 90 SER A C 1
ATOM 675 O O . SER A 1 90 ? 6.164 -3.929 -17.646 1.00 93.31 90 SER A O 1
ATOM 677 N N . SER A 1 91 ? 7.459 -4.101 -15.823 1.00 94.06 91 SER A N 1
ATOM 678 C CA . SER A 1 91 ? 7.513 -5.565 -15.779 1.00 94.06 91 SER A 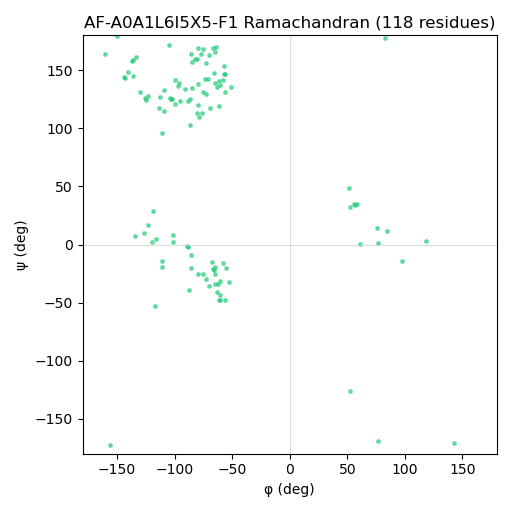CA 1
ATOM 679 C C . SER A 1 91 ? 6.584 -6.185 -14.732 1.00 94.06 91 SER A C 1
ATOM 681 O O . SER A 1 91 ? 6.594 -7.403 -14.582 1.00 94.06 91 SER A O 1
ATOM 683 N N . HIS A 1 92 ? 5.798 -5.388 -14.001 1.00 92.44 92 HIS A N 1
ATOM 684 C CA . HIS A 1 92 ? 4.894 -5.846 -12.937 1.00 92.44 92 HIS A CA 1
ATOM 685 C C . HIS A 1 92 ? 5.580 -6.650 -11.818 1.00 92.44 92 HIS A C 1
ATOM 6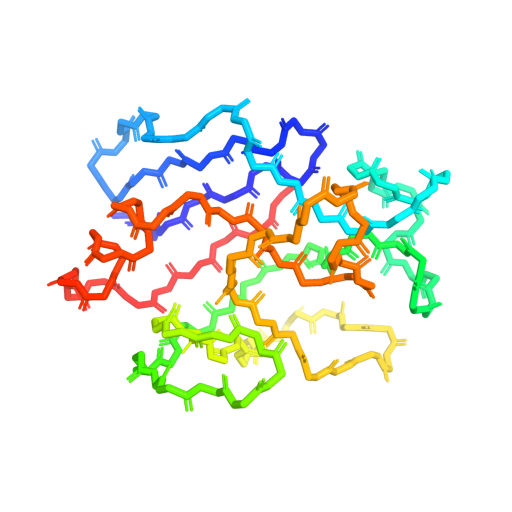87 O O . HIS A 1 92 ? 5.006 -7.578 -11.238 1.00 92.44 92 HIS A O 1
ATOM 693 N N . THR A 1 93 ? 6.830 -6.301 -11.508 1.00 92.62 93 THR A N 1
ATOM 694 C CA . THR A 1 93 ? 7.682 -6.965 -10.502 1.00 92.62 93 THR A CA 1
ATOM 695 C C . THR A 1 93 ? 8.179 -5.997 -9.430 1.00 92.62 93 THR A C 1
ATOM 697 O O . THR A 1 93 ? 9.128 -6.289 -8.710 1.00 92.62 93 THR A O 1
ATOM 700 N N . ALA A 1 94 ? 7.551 -4.826 -9.305 1.00 94.00 94 ALA A N 1
ATOM 701 C CA . ALA A 1 94 ? 8.046 -3.749 -8.452 1.00 94.00 94 ALA A CA 1
ATOM 702 C C . ALA A 1 94 ? 8.065 -4.068 -6.942 1.00 94.00 94 ALA A C 1
ATOM 704 O O . ALA A 1 94 ? 8.771 -3.399 -6.185 1.00 94.00 94 ALA A O 1
ATOM 705 N N . SER A 1 95 ? 7.299 -5.065 -6.487 1.00 94.62 95 SER A N 1
ATOM 706 C CA . SER A 1 95 ? 7.133 -5.368 -5.065 1.00 94.62 95 SER A CA 1
ATOM 707 C C . SER A 1 95 ? 8.041 -6.489 -4.574 1.00 94.62 95 SER A C 1
ATOM 709 O O . SER A 1 95 ? 8.099 -7.552 -5.171 1.00 94.62 95 SER A O 1
ATOM 711 N N . HIS A 1 96 ? 8.638 -6.276 -3.403 1.00 94.38 96 HIS A N 1
ATOM 712 C CA . HIS A 1 96 ? 9.282 -7.306 -2.574 1.00 94.38 96 HIS A CA 1
ATOM 713 C C . HIS A 1 96 ? 8.581 -7.409 -1.198 1.00 94.38 96 HIS A C 1
ATOM 715 O O . HIS A 1 96 ? 9.194 -7.688 -0.164 1.00 94.38 96 HIS A O 1
ATOM 721 N N . GLY A 1 97 ? 7.282 -7.083 -1.182 1.00 96.88 97 GLY A N 1
ATOM 722 C CA . GLY A 1 97 ? 6.448 -6.938 0.015 1.00 96.88 97 GLY A CA 1
ATOM 723 C C . GLY A 1 97 ? 5.859 -5.544 0.218 1.00 96.88 97 GLY A C 1
ATOM 724 O O . GLY A 1 97 ? 5.195 -5.315 1.213 1.00 96.88 97 GLY A O 1
ATOM 725 N N . CYS A 1 98 ? 6.080 -4.595 -0.693 1.00 98.38 98 CYS A N 1
ATOM 726 C CA . CYS A 1 98 ? 5.364 -3.314 -0.697 1.00 98.38 98 CYS A CA 1
ATOM 727 C C . CYS A 1 98 ? 3.975 -3.468 -1.332 1.00 98.38 98 CYS A C 1
ATOM 729 O O . CYS A 1 98 ? 3.740 -4.413 -2.085 1.00 98.38 98 CYS A O 1
ATOM 731 N N . ILE A 1 99 ? 3.058 -2.549 -1.058 1.00 98.81 99 ILE A N 1
ATOM 732 C CA . ILE A 1 99 ? 1.764 -2.479 -1.738 1.00 98.81 99 ILE A CA 1
ATOM 733 C C . ILE A 1 99 ? 1.934 -1.652 -3.013 1.00 98.81 99 ILE A C 1
ATOM 735 O O . ILE A 1 99 ? 2.389 -0.505 -2.974 1.00 98.81 99 ILE A O 1
ATOM 739 N N . ILE A 1 100 ? 1.556 -2.232 -4.146 1.00 98.75 100 ILE A N 1
ATOM 740 C CA . ILE A 1 100 ? 1.600 -1.582 -5.451 1.00 98.75 100 ILE A CA 1
ATOM 741 C C . ILE A 1 100 ? 0.199 -1.149 -5.841 1.00 98.75 100 ILE A C 1
ATOM 743 O O . ILE A 1 100 ? -0.722 -1.965 -5.852 1.00 98.75 100 ILE A O 1
ATOM 747 N N . LEU A 1 101 ? 0.050 0.140 -6.148 1.00 98.69 101 LEU A N 1
ATOM 748 C CA . LEU A 1 101 ? -1.215 0.755 -6.541 1.00 98.69 101 LEU A CA 1
ATOM 749 C C . LEU A 1 101 ? -1.011 1.781 -7.660 1.00 98.69 101 LEU A C 1
ATOM 751 O O . LEU A 1 101 ? 0.004 2.491 -7.731 1.00 98.69 101 LEU A O 1
ATOM 755 N N . ARG A 1 102 ? -2.038 1.908 -8.504 1.00 97.94 102 ARG A N 1
ATOM 756 C CA . ARG A 1 102 ? -2.157 2.961 -9.519 1.00 97.94 102 ARG A CA 1
ATOM 757 C C . ARG A 1 102 ? -2.082 4.364 -8.908 1.00 97.94 102 ARG A C 1
ATOM 759 O O . ARG A 1 102 ? -2.306 4.585 -7.718 1.00 97.94 102 ARG A O 1
ATOM 766 N N . ARG A 1 103 ? -1.641 5.317 -9.731 1.00 98.00 103 ARG A N 1
ATOM 767 C CA . ARG A 1 103 ? -1.231 6.661 -9.302 1.00 98.00 103 ARG A CA 1
ATOM 768 C C . ARG A 1 103 ? -2.354 7.445 -8.624 1.00 98.00 103 ARG A C 1
ATOM 770 O O . ARG A 1 103 ? -2.124 8.016 -7.567 1.00 98.00 103 ARG A O 1
ATOM 777 N N . ASP A 1 104 ? -3.526 7.460 -9.231 1.00 98.25 104 ASP A N 1
ATOM 778 C CA . ASP A 1 104 ? -4.729 8.136 -8.748 1.00 98.25 104 ASP A CA 1
ATOM 779 C C . ASP A 1 104 ? -5.182 7.607 -7.380 1.00 98.25 104 ASP A C 1
ATOM 781 O O . ASP A 1 104 ? -5.400 8.406 -6.476 1.00 98.25 104 ASP A O 1
ATOM 785 N N . VAL A 1 105 ? -5.181 6.285 -7.167 1.00 98.62 105 VAL A N 1
ATOM 786 C CA . VAL A 1 105 ? -5.511 5.688 -5.858 1.00 98.62 105 VAL A CA 1
ATOM 787 C C . VAL A 1 105 ? -4.502 6.119 -4.792 1.00 98.62 105 VAL A C 1
ATOM 789 O O . VAL A 1 105 ? -4.868 6.448 -3.666 1.00 98.62 105 VAL A O 1
ATOM 792 N N . ARG A 1 106 ? -3.208 6.171 -5.132 1.00 98.69 106 ARG A N 1
ATOM 793 C CA . ARG A 1 106 ? -2.184 6.667 -4.197 1.00 98.69 106 ARG A CA 1
ATOM 794 C C . ARG A 1 106 ? -2.364 8.148 -3.874 1.00 98.69 106 ARG A C 1
ATOM 796 O O . ARG A 1 106 ? -2.082 8.567 -2.754 1.00 98.69 106 ARG A O 1
ATOM 803 N N . GLU A 1 107 ? -2.825 8.944 -4.831 1.00 98.56 107 GLU A N 1
ATOM 804 C CA . GLU A 1 107 ? -3.169 10.343 -4.593 1.00 98.56 107 GLU A CA 1
ATOM 805 C C . GLU A 1 107 ? -4.431 10.498 -3.735 1.00 98.56 107 GLU A C 1
ATOM 807 O O . GLU A 1 107 ? -4.455 11.388 -2.885 1.00 98.56 107 GLU A O 1
ATOM 812 N N . ASP A 1 108 ? -5.430 9.624 -3.886 1.00 98.19 108 ASP A N 1
ATOM 813 C CA . ASP A 1 108 ? -6.611 9.576 -3.012 1.00 98.19 108 ASP A CA 1
ATOM 814 C C . ASP A 1 108 ? -6.222 9.273 -1.567 1.00 98.19 108 ASP A C 1
ATOM 816 O O . ASP A 1 108 ? -6.609 10.006 -0.653 1.00 98.19 108 ASP A O 1
ATOM 820 N N . ILE A 1 109 ? -5.372 8.261 -1.359 1.00 98.50 109 ILE A N 1
ATOM 821 C CA . ILE A 1 109 ? -4.791 7.982 -0.042 1.00 98.50 109 ILE A CA 1
ATOM 822 C C . ILE A 1 109 ? -4.072 9.229 0.471 1.00 98.50 109 ILE A C 1
ATOM 824 O O . ILE A 1 109 ? -4.312 9.647 1.598 1.00 98.50 109 ILE A O 1
ATOM 828 N N . ASN A 1 110 ? -3.232 9.880 -0.338 1.00 98.19 110 ASN A N 1
ATOM 829 C CA . ASN A 1 110 ? -2.502 11.070 0.099 1.00 98.19 110 ASN A CA 1
ATOM 830 C C . ASN A 1 110 ? -3.426 12.246 0.477 1.00 98.19 110 ASN A C 1
ATOM 832 O O . ASN A 1 110 ? -3.107 12.982 1.408 1.00 98.19 110 ASN A O 1
ATOM 836 N N . ARG A 1 111 ? -4.574 12.417 -0.186 1.00 97.69 111 ARG A N 1
ATOM 837 C CA . ARG A 1 111 ? -5.569 13.453 0.150 1.00 97.69 111 ARG A CA 1
ATOM 838 C C . ARG A 1 111 ? -6.401 13.127 1.393 1.00 97.69 111 ARG A C 1
ATOM 840 O O . ARG A 1 111 ? -6.887 14.050 2.040 1.00 97.69 111 ARG A O 1
ATOM 847 N N . SER A 1 112 ? -6.549 11.849 1.735 1.00 97.56 112 SER A N 1
ATOM 848 C CA . SER A 1 112 ? -7.309 11.401 2.906 1.00 97.56 112 SER A CA 1
ATOM 849 C C . SER A 1 112 ? -6.737 11.935 4.220 1.00 97.56 112 SER A C 1
ATOM 851 O O . SER A 1 112 ? -5.526 11.967 4.418 1.00 97.56 112 SER A O 1
ATOM 853 N N . THR A 1 113 ? -7.611 12.308 5.155 1.0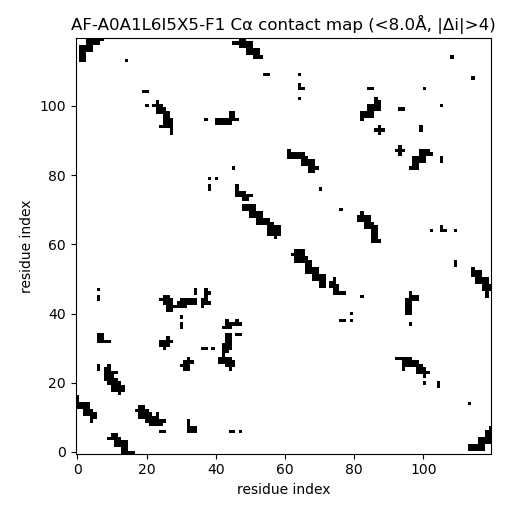0 96.31 113 THR A N 1
ATOM 854 C CA . THR A 1 113 ? -7.232 12.601 6.546 1.00 96.31 113 THR A CA 1
ATOM 855 C C . THR A 1 113 ? -7.050 11.331 7.372 1.00 96.31 113 THR A C 1
ATOM 857 O O . THR A 1 113 ? -6.267 11.339 8.319 1.00 96.31 113 THR A O 1
ATOM 860 N N . ASP A 1 114 ? -7.712 10.233 6.991 1.00 97.75 114 ASP A N 1
ATOM 861 C CA . ASP A 1 114 ? -7.451 8.909 7.549 1.00 97.75 114 ASP A CA 1
ATOM 862 C C . ASP A 1 114 ? -6.110 8.388 7.021 1.00 97.75 114 ASP A C 1
ATOM 864 O O . 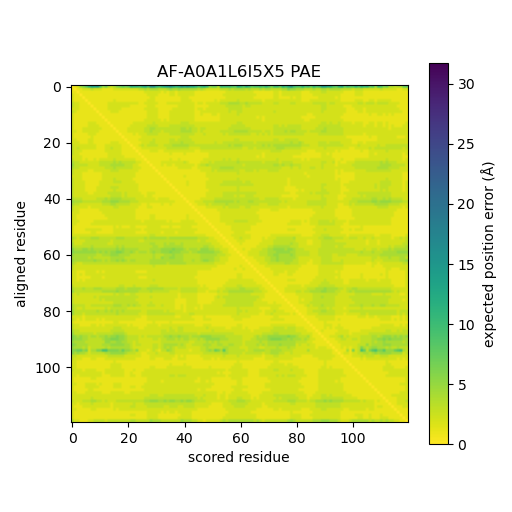ASP A 1 114 ? -5.829 8.432 5.813 1.00 97.75 114 ASP A O 1
ATOM 868 N N . ARG A 1 115 ? -5.273 7.944 7.954 1.00 97.88 115 ARG A N 1
ATOM 869 C CA . ARG A 1 115 ? -3.896 7.502 7.738 1.00 97.88 115 ARG A CA 1
ATOM 870 C C . ARG A 1 115 ? -3.646 6.113 8.309 1.00 97.88 115 ARG A C 1
ATOM 872 O O . ARG A 1 115 ? -2.491 5.702 8.381 1.00 97.88 115 ARG A O 1
ATOM 879 N N . GLU A 1 116 ? -4.687 5.407 8.722 1.00 98.62 116 GLU A N 1
ATOM 880 C CA . GLU A 1 116 ? -4.575 4.033 9.175 1.00 98.62 116 GLU A CA 1
ATOM 881 C C . GLU A 1 116 ? -4.900 3.076 8.025 1.00 98.62 116 GLU A C 1
ATOM 883 O O . GLU A 1 116 ? -5.809 3.302 7.224 1.00 98.62 116 GLU A O 1
ATOM 888 N N . LEU A 1 117 ? -4.112 2.009 7.934 1.00 98.81 117 LEU A N 1
ATOM 889 C CA . LEU A 1 117 ? -4.276 0.914 6.995 1.00 98.81 117 LEU A CA 1
ATOM 890 C C . LEU A 1 117 ? -4.382 -0.392 7.774 1.00 98.81 117 LEU A C 1
ATOM 892 O O . LEU A 1 117 ? -3.492 -0.721 8.555 1.00 98.81 117 LEU A O 1
ATOM 896 N N . VAL A 1 118 ? -5.417 -1.169 7.495 1.00 98.81 118 VAL A N 1
ATOM 897 C CA . VAL A 1 118 ? -5.534 -2.564 7.910 1.00 98.81 118 VAL A CA 1
ATOM 898 C C . VAL A 1 118 ? -5.215 -3.450 6.714 1.00 98.81 118 VAL A C 1
ATOM 900 O O . VAL A 1 118 ? -5.816 -3.314 5.651 1.00 98.81 118 VAL A O 1
ATOM 903 N N . VAL A 1 119 ? -4.259 -4.355 6.890 1.00 98.75 119 VAL A N 1
ATOM 904 C CA . VAL A 1 119 ? -3.910 -5.396 5.922 1.00 98.75 119 VAL A CA 1
ATOM 905 C C . VAL A 1 119 ? -4.476 -6.724 6.409 1.00 98.75 119 VAL A C 1
ATOM 907 O O . VAL A 1 119 ? -4.179 -7.140 7.534 1.00 98.75 119 VAL A O 1
ATOM 910 N N . GLN A 1 120 ? -5.243 -7.392 5.551 1.00 96.75 120 GLN A N 1
ATOM 911 C CA . GLN A 1 120 ? -5.864 -8.696 5.804 1.00 96.75 120 GLN A CA 1
ATOM 912 C C . GLN A 1 120 ? -5.584 -9.694 4.677 1.00 96.75 120 GLN A C 1
ATOM 914 O O . GLN A 1 120 ? -5.353 -9.251 3.528 1.00 96.75 120 GLN A O 1
#

Foldseek 3Di:
DAWEAAQLQLWIAHPVRDTPDRPKWAFADVQISPQVCQLPFLGHAPHFAKWFWAAWDADPLFGGLKTFTHGDPPGDNNPDGREIEGAADPVRGSHRHHMHDDDVVSVVQNPDPRGMYGYD

Mean predicted aligned error: 2.1 Å

Sequence (120 aa):
MPWTYEQRTGTLTNPEGRVVASDGYSGAGQGRNNPAMEREPNVGPIPRGSYQIRGARHSVRTGPVSMDLSPNVGTSTFGRSAFLIHGDNSSHTASHGCIILRRDVREDINRSTDRELVVQ

Radius of gyration: 12.69 Å; Cα contacts (8 Å, |Δi|>4): 323; chains: 1; bounding box: 31×31×35 Å

Secondary structure (DSSP, 8-state):
--EEEETTTTEEE-TTS-EEESS-EES-GGGTT-GGGTTSTTTSPPPSEEEEEPPPEEETTTEEEEEEEEEPTT---TT----EEE---TTS---SSPEE--HHHHHHHHH-S--EEEE-

Nearest PDB structures (foldseek):
  8ir1-assembly1_m  TM=4.323E-01  e=6.593E+00  Homo sapiens

pLDDT: mean 97.44, std 1.85, range [86.44, 98.81]